Protein AF-A0A967KPY2-F1 (afdb_monomer_lite)

pLDDT: mean 90.65, std 9.48, range [45.44, 96.75]

Foldseek 3Di:
DPDPDDPLLVQLVVQLVVLCVVLQAPDRDVLSSVLSQCVDPVSVVVCVVVVHDSVVVVVVSVVVSNPHDHD

Secondary structure (DSSP, 8-state):
--SSS-HHHHHHHHHHHHHHHHTT-SS--HHHHHHHHHHSHHHHHHHHHTT--HHHHHHHHHHHHHTSPP-

Sequence (71 aa):
VSRSYNLSALIALEQAYELAGQFKNPEVTATHLFASLMSTTQVSLAFARLGIDKQKMNESLGGMLAKLPKV

Structure (mmCIF, N/CA/C/O backbone):
data_AF-A0A967KPY2-F1
#
_entry.id   AF-A0A967KPY2-F1
#
loop_
_atom_site.group_PDB
_atom_site.id
_atom_site.type_symbol
_atom_site.label_atom_id
_atom_site.label_alt_id
_atom_site.label_comp_id
_atom_site.label_asym_id
_atom_site.label_entity_id
_atom_site.label_seq_id
_atom_site.pdbx_PDB_ins_code
_atom_site.Cartn_x
_atom_site.Cartn_y
_atom_site.Cartn_z
_atom_site.occupancy
_atom_site.B_iso_or_equiv
_atom_site.auth_seq_id
_atom_site.auth_comp_id
_atom_site.auth_asym_id
_atom_site.auth_atom_id
_atom_site.pdbx_PDB_model_num
ATOM 1 N N . VAL A 1 1 ? -12.038 13.917 -18.773 1.00 49.91 1 VAL A N 1
ATOM 2 C CA . VAL A 1 1 ? -12.008 12.741 -17.871 1.00 49.91 1 VAL A CA 1
ATOM 3 C C . VAL A 1 1 ? -11.929 13.251 -16.437 1.00 49.91 1 VAL A C 1
ATOM 5 O O . VAL A 1 1 ? -10.824 13.400 -15.953 1.00 49.91 1 VAL A O 1
ATOM 8 N N . SER A 1 2 ? -13.026 13.658 -15.778 1.00 45.44 2 SER A N 1
ATOM 9 C CA . SER A 1 2 ? -12.882 14.239 -14.415 1.00 45.44 2 SER A CA 1
ATOM 10 C C . SER A 1 2 ? -14.187 14.480 -13.631 1.00 45.44 2 SER A C 1
ATOM 12 O O . SER A 1 2 ? -14.359 15.521 -13.006 1.00 45.44 2 SER A O 1
ATOM 14 N N . ARG A 1 3 ? -15.113 13.512 -13.603 1.00 53.88 3 ARG A N 1
ATOM 15 C CA . ARG A 1 3 ? -16.119 13.420 -12.514 1.00 53.88 3 ARG A CA 1
ATOM 16 C C . ARG A 1 3 ? -16.203 12.035 -11.854 1.00 53.88 3 ARG A C 1
ATOM 18 O O . ARG A 1 3 ? -17.064 11.821 -11.012 1.00 53.88 3 ARG A O 1
ATOM 25 N N . SER A 1 4 ? -15.331 11.095 -12.223 1.00 74.62 4 SER A N 1
ATOM 26 C CA . SER A 1 4 ? -15.508 9.671 -11.891 1.00 74.62 4 SER A CA 1
ATOM 27 C C . SER A 1 4 ? -14.898 9.241 -10.554 1.00 74.62 4 SER A C 1
ATOM 29 O O . SER A 1 4 ? -15.306 8.220 -10.014 1.00 74.62 4 SER A O 1
ATOM 31 N N . TYR A 1 5 ? -13.944 10.003 -10.011 1.00 82.50 5 TYR A N 1
ATOM 32 C CA . TYR A 1 5 ? -13.225 9.645 -8.787 1.00 82.50 5 TYR A CA 1
ATOM 33 C C . TYR A 1 5 ? -13.233 10.808 -7.802 1.00 82.50 5 TYR A C 1
ATOM 35 O O . TYR A 1 5 ? -13.065 11.964 -8.192 1.00 82.50 5 TYR A O 1
ATOM 43 N N . ASN A 1 6 ? -13.445 10.496 -6.524 1.00 89.00 6 ASN A N 1
ATOM 44 C CA . ASN A 1 6 ? -13.329 11.480 -5.454 1.00 89.00 6 ASN A CA 1
ATOM 45 C C . ASN A 1 6 ? -11.849 11.785 -5.153 1.00 89.00 6 ASN A C 1
ATOM 47 O O . ASN A 1 6 ? -10.950 11.058 -5.580 1.00 89.00 6 ASN A O 1
ATOM 51 N N . LEU A 1 7 ? -11.598 12.860 -4.402 1.00 89.38 7 LEU A N 1
ATOM 52 C CA . LEU A 1 7 ? -10.240 13.294 -4.064 1.00 89.38 7 LEU A CA 1
ATOM 53 C C . LEU A 1 7 ? -9.433 12.189 -3.362 1.00 89.38 7 LEU A C 1
ATOM 55 O O . LEU A 1 7 ? -8.275 11.971 -3.697 1.00 89.38 7 LEU A O 1
ATOM 59 N N . SER A 1 8 ? -10.049 11.448 -2.439 1.00 88.19 8 SER A N 1
ATOM 60 C CA . SER A 1 8 ? -9.383 10.359 -1.715 1.00 88.19 8 SER A CA 1
ATOM 61 C C . SER A 1 8 ? -8.916 9.232 -2.638 1.00 88.19 8 SER A C 1
ATOM 63 O O . SER A 1 8 ? -7.839 8.682 -2.431 1.00 88.19 8 SER A O 1
ATOM 65 N N . ALA A 1 9 ? -9.691 8.908 -3.675 1.00 90.00 9 ALA A N 1
ATOM 66 C CA . ALA A 1 9 ? -9.317 7.915 -4.674 1.00 90.00 9 ALA A CA 1
ATOM 67 C C . ALA A 1 9 ? -8.157 8.397 -5.556 1.00 90.00 9 ALA A C 1
ATOM 69 O O . ALA A 1 9 ? -7.281 7.603 -5.886 1.00 90.00 9 ALA A O 1
ATOM 70 N N . LEU A 1 10 ? -8.119 9.689 -5.902 1.00 91.81 10 LEU A N 1
ATOM 71 C CA . LEU A 1 10 ? -6.997 10.274 -6.645 1.00 91.81 10 LEU A CA 1
ATOM 72 C C . LEU A 1 10 ? -5.706 10.269 -5.817 1.00 91.81 10 LEU A C 1
ATOM 74 O O . LEU A 1 10 ? -4.666 9.881 -6.336 1.00 91.81 10 LEU A O 1
ATOM 78 N N . ILE A 1 11 ? -5.787 10.604 -4.526 1.00 92.12 11 ILE A N 1
ATOM 79 C CA . ILE A 1 11 ? -4.641 10.539 -3.605 1.00 92.12 11 ILE A CA 1
ATOM 80 C C . ILE A 1 11 ? -4.131 9.098 -3.473 1.00 92.12 11 ILE A C 1
ATOM 82 O O . ILE A 1 11 ? -2.932 8.855 -3.555 1.00 92.12 11 ILE A O 1
ATOM 86 N N . ALA A 1 12 ? -5.029 8.122 -3.311 1.00 92.62 12 ALA A N 1
ATOM 87 C CA . ALA A 1 12 ? -4.631 6.716 -3.239 1.00 92.62 12 ALA A CA 1
ATOM 88 C C . ALA A 1 12 ? -3.972 6.233 -4.544 1.00 92.62 12 ALA A C 1
ATOM 90 O O . ALA A 1 12 ? -3.045 5.427 -4.504 1.00 92.62 12 ALA A O 1
ATOM 91 N N . LEU A 1 13 ? -4.426 6.730 -5.699 1.00 94.38 13 LEU A N 1
ATOM 92 C CA . LEU A 1 13 ? -3.804 6.436 -6.986 1.00 94.38 13 LEU A CA 1
ATOM 93 C C . LEU A 1 13 ? -2.388 7.020 -7.068 1.00 94.38 13 LEU A C 1
ATOM 95 O O . LEU A 1 13 ? -1.468 6.302 -7.441 1.00 94.38 13 LEU A O 1
ATOM 99 N N . GLU A 1 14 ? -2.202 8.284 -6.689 1.00 95.06 14 GLU A N 1
ATOM 100 C CA . GLU A 1 14 ? -0.891 8.947 -6.659 1.00 95.06 14 GLU A CA 1
ATOM 101 C C . GLU A 1 14 ? 0.100 8.201 -5.755 1.00 95.06 14 GLU A C 1
ATOM 103 O O . GLU A 1 14 ? 1.186 7.827 -6.196 1.00 95.06 14 GLU A O 1
ATOM 108 N N . GLN A 1 15 ? -0.324 7.839 -4.543 1.00 95.62 15 GLN A N 1
ATOM 109 C CA . GLN A 1 15 ? 0.474 7.026 -3.620 1.00 95.62 15 GLN A CA 1
ATOM 110 C C . GLN A 1 15 ? 0.859 5.659 -4.205 1.00 95.62 15 GLN A C 1
ATOM 112 O O . GLN A 1 15 ? 1.897 5.103 -3.850 1.00 95.62 15 GLN A O 1
ATOM 117 N N . ALA A 1 16 ? 0.037 5.078 -5.083 1.00 96.38 16 ALA A N 1
ATOM 118 C CA . ALA A 1 16 ? 0.356 3.799 -5.717 1.00 96.38 16 ALA A CA 1
ATOM 119 C C . ALA A 1 16 ? 1.493 3.944 -6.738 1.00 96.38 16 ALA A C 1
ATOM 121 O O . ALA A 1 16 ? 2.348 3.061 -6.831 1.00 96.38 16 ALA A O 1
ATOM 122 N N . TYR A 1 17 ? 1.534 5.066 -7.464 1.00 96.75 17 TYR A N 1
ATOM 123 C CA . TYR A 1 17 ? 2.664 5.411 -8.330 1.00 96.75 17 TYR A CA 1
ATOM 124 C C . TYR A 1 17 ? 3.937 5.657 -7.518 1.00 96.75 17 TYR A C 1
ATOM 126 O O . TYR A 1 17 ? 4.999 5.150 -7.882 1.00 96.75 17 TYR A O 1
ATOM 134 N N . GLU A 1 18 ? 3.835 6.363 -6.390 1.00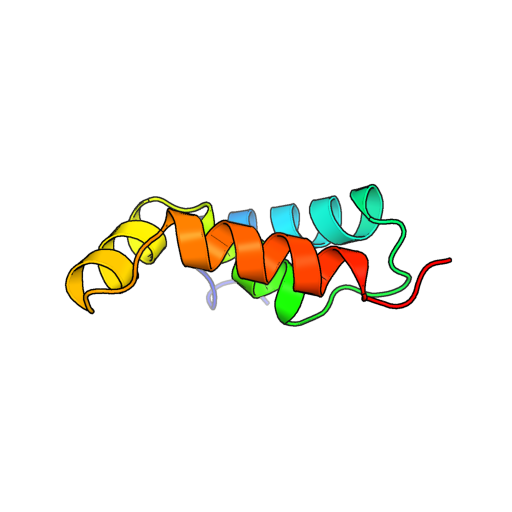 96.00 18 GLU A N 1
ATOM 135 C CA . GLU A 1 18 ? 4.971 6.567 -5.485 1.00 96.00 18 GLU A CA 1
ATOM 136 C C . GLU A 1 18 ? 5.520 5.238 -4.955 1.00 96.00 18 GLU A C 1
ATOM 138 O O . GLU A 1 18 ? 6.731 5.017 -4.993 1.00 96.00 18 GLU A O 1
ATOM 143 N N . LEU A 1 19 ? 4.645 4.322 -4.519 1.00 95.19 19 LEU A N 1
ATOM 144 C CA . LEU A 1 19 ? 5.049 2.988 -4.067 1.00 95.19 19 LEU A CA 1
ATOM 145 C C . LEU A 1 19 ? 5.766 2.207 -5.172 1.00 95.19 19 LEU A C 1
ATOM 147 O O . LEU A 1 19 ? 6.812 1.618 -4.906 1.00 95.19 19 LEU A O 1
ATOM 151 N N . ALA A 1 20 ? 5.260 2.225 -6.408 1.00 96.44 20 ALA A N 1
ATOM 152 C CA . ALA A 1 20 ? 5.941 1.563 -7.521 1.00 96.44 20 ALA A CA 1
ATOM 153 C C . ALA A 1 20 ? 7.352 2.133 -7.748 1.00 96.44 20 ALA A C 1
ATOM 155 O O . ALA A 1 20 ? 8.302 1.370 -7.935 1.00 96.44 20 ALA A O 1
ATOM 156 N N . GLY A 1 21 ? 7.516 3.457 -7.635 1.00 95.50 21 GLY A N 1
ATOM 157 C CA . GLY A 1 21 ? 8.821 4.119 -7.691 1.00 95.50 21 GLY A CA 1
ATOM 158 C C . GLY A 1 21 ? 9.758 3.704 -6.551 1.00 95.50 21 GLY A C 1
ATOM 159 O O . GLY A 1 21 ? 10.903 3.324 -6.799 1.00 95.50 21 GLY A O 1
ATOM 160 N N . GLN A 1 22 ? 9.272 3.700 -5.306 1.00 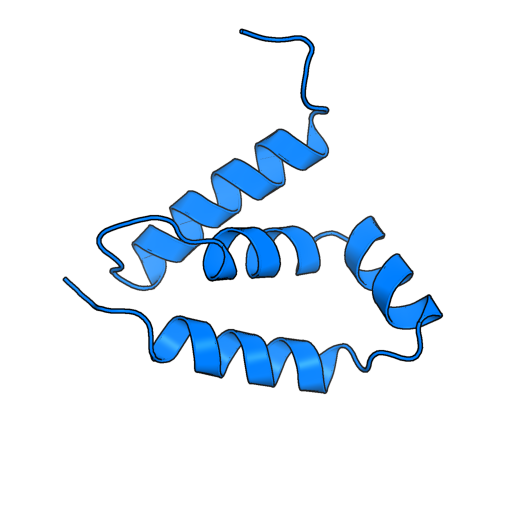94.38 22 GLN A N 1
ATOM 161 C CA . GLN A 1 22 ? 10.047 3.293 -4.124 1.00 94.38 22 GLN A CA 1
ATOM 162 C C . GLN A 1 22 ? 10.530 1.845 -4.220 1.00 94.38 22 GLN A C 1
ATOM 164 O O . GLN A 1 22 ? 11.666 1.527 -3.866 1.00 94.38 22 GLN A O 1
ATOM 169 N N . PHE A 1 23 ? 9.671 0.966 -4.731 1.00 94.44 23 PHE A N 1
ATOM 170 C CA . PHE A 1 23 ? 9.966 -0.448 -4.888 1.00 94.44 23 PHE A CA 1
ATOM 171 C C . PHE A 1 23 ? 10.660 -0.776 -6.214 1.00 94.44 23 PHE A C 1
ATOM 173 O O . PHE A 1 23 ? 10.894 -1.959 -6.459 1.00 94.44 23 PHE A O 1
ATOM 180 N N . LYS A 1 24 ? 11.027 0.221 -7.035 1.00 95.69 24 LYS A N 1
ATOM 181 C CA . LYS A 1 24 ? 11.665 0.039 -8.352 1.00 95.69 24 LYS A CA 1
ATOM 182 C C . LYS A 1 24 ? 10.905 -0.956 -9.228 1.00 95.69 24 LYS A C 1
ATOM 184 O O . LYS A 1 24 ? 11.489 -1.858 -9.823 1.00 95.69 24 LYS A O 1
ATOM 189 N N . ASN A 1 25 ? 9.585 -0.849 -9.246 1.00 95.88 25 ASN A N 1
ATOM 190 C CA . ASN A 1 25 ? 8.749 -1.664 -10.108 1.00 95.88 25 ASN A CA 1
ATOM 191 C C . ASN A 1 25 ? 8.518 -0.926 -11.441 1.00 95.88 25 ASN A C 1
ATOM 193 O O . ASN A 1 25 ? 8.260 0.276 -11.418 1.00 95.88 25 ASN A O 1
ATOM 197 N N . PRO A 1 26 ? 8.607 -1.616 -12.596 1.00 93.75 26 PRO A N 1
ATOM 198 C CA . PRO A 1 26 ? 8.470 -0.983 -13.913 1.00 93.75 26 PRO A CA 1
ATOM 199 C C . PRO A 1 26 ? 7.061 -0.443 -14.167 1.00 93.75 26 PRO A C 1
ATOM 201 O O . PRO A 1 26 ? 6.880 0.479 -14.955 1.00 93.75 26 PRO A O 1
ATOM 204 N N . GLU A 1 27 ? 6.064 -1.028 -13.506 1.00 95.06 27 GLU A N 1
ATOM 205 C CA . GLU A 1 27 ? 4.656 -0.716 -13.695 1.00 95.06 27 GLU A CA 1
ATOM 206 C C . GLU A 1 27 ? 3.938 -0.655 -12.346 1.00 95.06 27 GLU A C 1
ATOM 208 O O . GLU A 1 27 ? 4.244 -1.402 -11.406 1.00 95.06 27 GLU A O 1
ATOM 213 N N . VAL A 1 28 ? 2.927 0.211 -12.268 1.00 96.50 28 VAL A N 1
ATOM 214 C CA . VAL A 1 28 ? 1.952 0.178 -11.177 1.00 96.50 28 VAL A CA 1
ATOM 215 C C . VAL A 1 28 ? 1.054 -1.037 -11.370 1.00 96.50 28 VAL A C 1
ATOM 217 O O . VAL A 1 28 ? 0.592 -1.332 -12.467 1.00 96.50 28 VAL A O 1
ATOM 220 N N . THR A 1 29 ? 0.770 -1.736 -10.277 1.00 96.19 29 THR A N 1
ATOM 221 C CA . THR A 1 29 ? -0.014 -2.976 -10.281 1.00 96.19 29 THR A CA 1
ATOM 222 C C . THR A 1 29 ? -1.138 -2.869 -9.260 1.00 96.19 29 THR A C 1
ATOM 224 O O . THR A 1 29 ? -1.139 -1.977 -8.406 1.00 96.19 29 THR A O 1
ATOM 227 N N . ALA A 1 30 ? -2.084 -3.810 -9.300 1.00 95.75 30 ALA A N 1
ATOM 228 C CA . ALA A 1 30 ? -3.158 -3.885 -8.312 1.00 95.75 30 ALA A CA 1
ATOM 229 C C . ALA A 1 30 ? -2.633 -3.975 -6.865 1.00 95.75 30 ALA A C 1
ATOM 231 O O . ALA A 1 30 ? -3.272 -3.453 -5.957 1.00 95.75 30 ALA A O 1
ATOM 232 N N . THR A 1 31 ? -1.456 -4.572 -6.647 1.00 96.12 31 THR A N 1
ATOM 233 C CA . THR A 1 31 ? -0.820 -4.649 -5.323 1.00 96.12 31 THR A CA 1
ATOM 234 C C . THR A 1 31 ? -0.448 -3.265 -4.790 1.00 96.12 31 THR A C 1
ATOM 236 O O . THR A 1 31 ? -0.708 -2.980 -3.625 1.00 96.12 31 THR A O 1
ATOM 239 N N . HIS A 1 32 ? 0.102 -2.389 -5.638 1.00 96.75 32 HIS A N 1
ATOM 240 C CA . HIS A 1 32 ? 0.408 -1.004 -5.268 1.00 96.75 32 HIS A CA 1
ATOM 241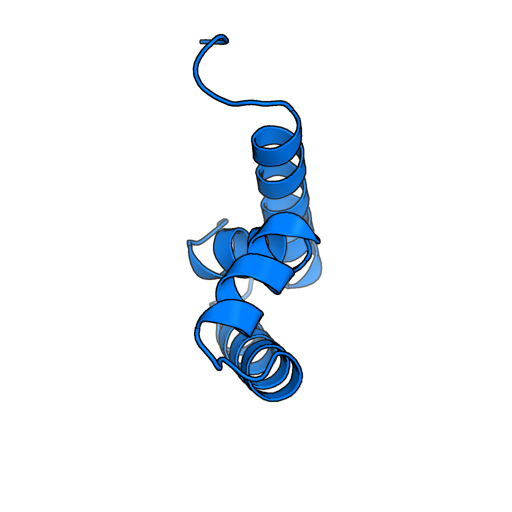 C C . HIS A 1 32 ? -0.867 -0.236 -4.918 1.00 96.75 32 HIS A C 1
ATOM 243 O O . HIS A 1 32 ? -0.954 0.360 -3.850 1.00 96.75 32 HIS A O 1
ATOM 249 N N . LEU A 1 33 ? -1.888 -0.333 -5.776 1.00 95.50 33 LEU A N 1
ATOM 250 C CA . LEU A 1 33 ? -3.188 0.301 -5.545 1.00 95.50 33 LEU A CA 1
ATOM 251 C C . LEU A 1 33 ? -3.816 -0.151 -4.229 1.00 95.50 33 LEU A C 1
ATOM 253 O O . LEU A 1 33 ? -4.298 0.666 -3.449 1.00 95.50 33 LEU A O 1
ATOM 257 N N . PHE A 1 34 ? -3.803 -1.455 -3.970 1.00 94.81 34 PHE A N 1
ATOM 258 C CA . PHE A 1 34 ? -4.383 -2.004 -2.757 1.00 94.81 34 PHE A CA 1
ATOM 259 C C . PHE A 1 34 ? -3.601 -1.583 -1.507 1.00 94.81 34 PHE A C 1
ATOM 261 O O . PHE A 1 34 ? -4.215 -1.208 -0.511 1.00 94.81 34 PHE A O 1
ATOM 268 N N . ALA A 1 35 ? -2.266 -1.560 -1.565 1.00 94.38 35 ALA A N 1
ATOM 269 C CA . ALA A 1 35 ? -1.436 -1.047 -0.477 1.00 94.38 35 ALA A CA 1
ATOM 270 C C . ALA A 1 35 ? -1.731 0.434 -0.173 1.00 94.38 35 ALA A C 1
ATOM 272 O O . ALA A 1 35 ? -1.923 0.798 0.989 1.00 94.38 35 ALA A O 1
ATOM 273 N N . SER A 1 36 ? -1.865 1.274 -1.203 1.00 94.50 36 SER A N 1
ATOM 274 C CA . SER A 1 36 ? -2.230 2.686 -1.044 1.00 94.50 36 SER A CA 1
ATOM 275 C C . SER A 1 36 ? -3.636 2.864 -0.479 1.00 94.50 36 SER A C 1
ATOM 277 O O . SER A 1 36 ? -3.834 3.649 0.445 1.00 94.50 36 SER A O 1
ATOM 279 N N . LEU A 1 37 ? -4.616 2.085 -0.943 1.00 92.69 37 LEU A N 1
ATOM 280 C CA . LEU A 1 37 ? -5.971 2.100 -0.387 1.00 92.69 37 LEU A CA 1
ATOM 281 C C . LEU A 1 37 ? -5.982 1.704 1.093 1.00 92.69 37 LEU A C 1
ATOM 283 O O . LEU A 1 37 ? -6.622 2.384 1.894 1.00 92.69 37 LEU A O 1
ATOM 287 N N . MET A 1 38 ? -5.240 0.662 1.475 1.00 91.19 38 MET A N 1
ATOM 288 C CA . MET A 1 38 ? -5.127 0.199 2.865 1.00 91.19 38 MET A CA 1
ATOM 289 C C . MET A 1 38 ? -4.467 1.217 3.804 1.00 91.19 38 MET A C 1
ATOM 291 O O . MET A 1 38 ? -4.701 1.172 5.015 1.00 91.19 38 MET A O 1
ATOM 295 N N . SER A 1 39 ? -3.689 2.159 3.263 1.00 86.94 39 SER A N 1
ATOM 296 C CA . SER A 1 39 ? -3.130 3.279 4.027 1.00 86.94 39 SER A CA 1
ATOM 297 C C . SER A 1 39 ? -4.205 4.286 4.469 1.00 86.94 39 SER A C 1
ATOM 299 O O . SER A 1 39 ? -4.039 4.980 5.474 1.00 86.94 39 SER A O 1
ATOM 301 N N . THR A 1 40 ? -5.344 4.334 3.767 1.00 88.94 40 THR A N 1
ATOM 302 C CA . THR A 1 40 ? -6.446 5.240 4.097 1.00 88.94 40 THR A CA 1
ATOM 303 C C . THR A 1 40 ? -7.224 4.749 5.319 1.00 88.94 40 THR A C 1
ATOM 305 O O . THR A 1 40 ? -7.524 3.561 5.479 1.00 88.94 40 THR A O 1
ATOM 308 N N . THR A 1 41 ? -7.630 5.681 6.185 1.00 88.75 41 THR A N 1
ATOM 309 C CA . THR A 1 41 ? -8.402 5.359 7.395 1.00 88.75 41 THR A CA 1
ATOM 310 C C . THR A 1 41 ? -9.724 4.666 7.066 1.00 88.75 41 THR A C 1
ATOM 312 O O . THR A 1 41 ? -10.102 3.714 7.745 1.00 88.75 41 THR A O 1
ATOM 315 N N . GLN A 1 42 ? -10.422 5.104 6.014 1.00 90.50 42 GLN A N 1
ATOM 316 C CA . GLN A 1 42 ? -11.740 4.574 5.660 1.00 90.50 42 GLN A CA 1
ATOM 317 C C . GLN A 1 42 ? -11.679 3.099 5.245 1.00 90.50 42 GLN A C 1
ATOM 319 O O . GLN A 1 42 ? -12.467 2.293 5.740 1.00 90.50 42 GLN A O 1
ATOM 324 N N . VAL A 1 43 ? -10.724 2.733 4.386 1.00 91.06 43 VAL A N 1
ATOM 325 C CA . VAL A 1 43 ? -10.537 1.342 3.950 1.00 91.06 43 VAL A CA 1
ATOM 326 C C . VAL A 1 43 ? -10.006 0.494 5.104 1.00 91.06 43 VAL A C 1
ATOM 328 O O . VAL A 1 43 ? -10.539 -0.584 5.357 1.00 91.06 43 VAL A O 1
ATOM 331 N N . SER A 1 44 ? -9.043 1.005 5.882 1.00 89.19 44 SER A N 1
ATOM 332 C CA . SER A 1 44 ? -8.533 0.302 7.066 1.00 89.19 44 SER A CA 1
ATOM 333 C C . SER A 1 44 ? -9.650 -0.030 8.067 1.00 89.19 44 SER A C 1
ATOM 335 O O . SER A 1 44 ? -9.658 -1.129 8.618 1.00 89.19 44 SER A O 1
ATOM 337 N N . LEU A 1 45 ? -10.603 0.882 8.294 1.00 92.25 45 LEU A N 1
ATOM 338 C CA . LEU A 1 45 ? -11.761 0.637 9.159 1.00 92.25 45 LEU A CA 1
ATOM 339 C C . LEU A 1 45 ? -12.752 -0.358 8.545 1.00 92.25 45 LEU A C 1
ATOM 341 O O . LEU A 1 45 ? -13.314 -1.178 9.270 1.00 92.25 45 LEU A O 1
ATOM 345 N N . ALA A 1 46 ? -12.975 -0.305 7.229 1.00 93.50 46 ALA A N 1
ATOM 346 C CA . ALA A 1 46 ? -13.850 -1.251 6.538 1.00 93.50 46 ALA A CA 1
ATOM 347 C C . ALA A 1 46 ? -13.342 -2.694 6.685 1.00 93.50 46 ALA A C 1
ATOM 349 O O . ALA A 1 46 ? -14.115 -3.581 7.027 1.00 93.50 46 ALA A O 1
ATOM 350 N N . PHE A 1 47 ? -12.036 -2.911 6.523 1.00 92.62 47 PHE A N 1
ATOM 351 C CA . PHE A 1 47 ? -11.412 -4.225 6.699 1.00 92.62 47 PHE A CA 1
ATOM 352 C C . PHE A 1 47 ? -11.405 -4.679 8.167 1.00 92.62 47 PHE A C 1
ATOM 354 O O . PHE A 1 47 ? -11.698 -5.841 8.445 1.00 92.62 47 PHE A O 1
ATOM 361 N N . ALA A 1 48 ? -11.184 -3.767 9.119 1.00 92.81 48 ALA A N 1
ATOM 362 C CA . ALA A 1 48 ? -11.283 -4.088 10.545 1.00 92.81 48 ALA A CA 1
ATOM 363 C C . ALA A 1 48 ? -12.691 -4.580 10.937 1.00 92.81 48 ALA A C 1
ATOM 365 O O . ALA A 1 48 ? -12.827 -5.532 11.702 1.00 92.81 48 ALA A O 1
ATOM 366 N N . ARG A 1 49 ? -13.751 -3.989 10.364 1.00 95.88 49 ARG A N 1
ATOM 367 C CA . ARG A 1 49 ? -15.145 -4.437 10.567 1.00 95.88 49 ARG A CA 1
ATOM 368 C C . ARG A 1 49 ? -15.422 -5.831 10.005 1.00 95.88 49 ARG A C 1
ATOM 370 O O . ARG A 1 49 ? -16.342 -6.490 10.473 1.00 95.88 49 ARG A O 1
ATOM 377 N N . LEU A 1 50 ? -14.630 -6.278 9.033 1.00 95.62 50 LEU A N 1
ATOM 378 C CA . LEU A 1 50 ? -14.682 -7.635 8.484 1.00 95.62 50 LEU A CA 1
ATOM 379 C C . LEU A 1 50 ? -13.842 -8.633 9.301 1.00 95.62 50 LEU A C 1
ATOM 381 O O . LEU A 1 50 ? -13.683 -9.777 8.885 1.00 95.62 50 LEU A O 1
ATOM 385 N N . GLY A 1 51 ? -13.285 -8.216 10.444 1.00 94.75 51 GLY A N 1
ATOM 386 C CA . GLY A 1 51 ? -12.431 -9.060 11.281 1.00 94.75 51 GLY A CA 1
ATOM 387 C C . GLY A 1 51 ? -11.040 -9.297 10.692 1.00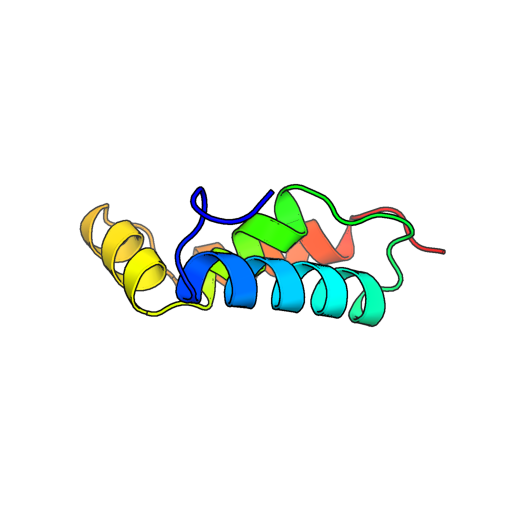 94.75 51 GLY A C 1
ATOM 388 O O . GLY A 1 51 ? -10.348 -10.226 11.105 1.00 94.75 51 GLY A O 1
ATOM 389 N N . ILE A 1 52 ? -10.620 -8.482 9.720 1.00 93.38 52 ILE A N 1
ATOM 390 C CA . ILE A 1 52 ? -9.304 -8.610 9.102 1.00 93.38 52 ILE A CA 1
ATOM 391 C C . ILE A 1 52 ? -8.278 -7.885 9.969 1.00 93.38 52 ILE A C 1
ATOM 393 O O . ILE A 1 52 ? -8.360 -6.674 10.188 1.00 93.38 52 ILE A O 1
ATOM 397 N N . ASP A 1 53 ? -7.288 -8.642 10.436 1.00 91.12 53 ASP A N 1
ATOM 398 C CA . ASP A 1 53 ? -6.175 -8.111 11.210 1.00 91.12 53 ASP A CA 1
ATOM 399 C C . ASP A 1 53 ? -5.278 -7.223 10.335 1.00 91.12 53 ASP A C 1
ATOM 401 O O . ASP A 1 53 ? -4.713 -7.658 9.324 1.00 91.12 53 ASP A O 1
ATOM 405 N N . LYS A 1 54 ? -5.155 -5.954 10.732 1.00 88.69 54 LYS A N 1
ATOM 406 C CA . LYS A 1 54 ? -4.403 -4.946 9.977 1.00 88.69 54 LYS A CA 1
ATOM 407 C C . LYS A 1 54 ? -2.915 -5.279 9.901 1.00 88.69 54 LYS A C 1
ATOM 409 O O . LYS A 1 54 ? -2.296 -5.037 8.867 1.00 88.69 54 LYS A O 1
ATOM 414 N N . GLN A 1 55 ? -2.340 -5.804 10.979 1.00 90.25 55 GLN A N 1
ATO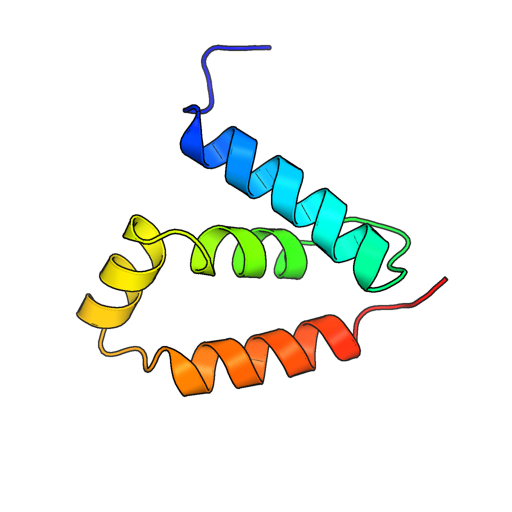M 415 C CA . GLN A 1 55 ? -0.913 -6.091 11.037 1.00 90.25 55 GLN A CA 1
ATOM 416 C C . GLN A 1 55 ? -0.558 -7.234 10.080 1.00 90.25 55 GLN A C 1
ATOM 418 O O . GLN A 1 55 ? 0.295 -7.053 9.214 1.00 90.25 55 GLN A O 1
ATOM 423 N N . LYS A 1 56 ? -1.286 -8.353 10.147 1.00 91.81 56 LYS A N 1
ATOM 424 C CA . LYS A 1 56 ? -1.129 -9.490 9.227 1.00 91.81 56 LYS A CA 1
ATOM 425 C C . LYS A 1 56 ? -1.333 -9.084 7.771 1.00 91.81 56 LYS A C 1
ATOM 427 O O . LYS A 1 56 ? -0.614 -9.553 6.891 1.00 91.81 56 LYS A O 1
ATOM 432 N N . MET A 1 57 ? -2.297 -8.200 7.503 1.00 91.38 57 MET A N 1
ATOM 433 C CA . MET A 1 57 ? -2.518 -7.675 6.156 1.00 91.38 57 MET A CA 1
ATOM 434 C C . MET A 1 57 ? -1.316 -6.859 5.666 1.00 91.38 57 MET A C 1
ATOM 436 O O . MET A 1 57 ? -0.851 -7.073 4.550 1.00 91.38 57 MET A O 1
ATOM 440 N N . ASN A 1 58 ? -0.774 -5.968 6.498 1.00 91.00 58 ASN A N 1
ATOM 441 C CA . ASN A 1 58 ? 0.397 -5.163 6.146 1.00 91.00 58 ASN A CA 1
ATOM 442 C C . ASN A 1 58 ? 1.650 -6.021 5.919 1.00 91.00 58 ASN A C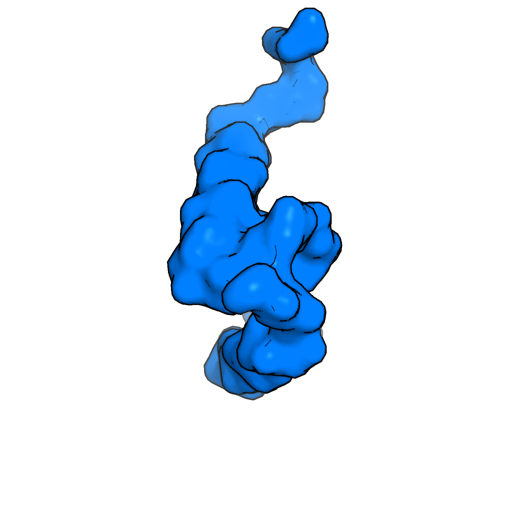 1
ATOM 444 O O . ASN A 1 58 ? 2.391 -5.774 4.970 1.00 91.00 58 ASN A O 1
ATOM 448 N N . GLU A 1 59 ? 1.869 -7.044 6.747 1.00 93.00 59 GLU A N 1
ATOM 449 C CA . GLU A 1 59 ? 2.964 -8.007 6.576 1.00 93.00 59 GLU A CA 1
ATOM 450 C C . GLU A 1 59 ? 2.837 -8.758 5.242 1.00 93.00 59 GLU A C 1
ATOM 452 O O . GLU A 1 59 ? 3.796 -8.833 4.468 1.00 93.00 59 GLU A O 1
ATOM 457 N N . SER A 1 60 ? 1.631 -9.246 4.930 1.00 93.38 60 SER A N 1
ATOM 458 C CA . SER A 1 60 ? 1.333 -9.905 3.656 1.00 93.38 60 SER A CA 1
ATOM 459 C C . SER A 1 60 ? 1.586 -8.976 2.465 1.00 93.38 60 SER A C 1
ATOM 461 O O . SER A 1 60 ? 2.274 -9.351 1.513 1.00 93.38 60 SER A O 1
ATOM 463 N N . LEU A 1 61 ? 1.108 -7.729 2.540 1.00 93.25 61 LEU A N 1
ATOM 464 C CA . LEU A 1 61 ? 1.289 -6.739 1.480 1.00 93.25 61 LEU A CA 1
ATOM 465 C C . LEU A 1 61 ? 2.747 -6.357 1.265 1.00 93.25 61 LEU A C 1
ATOM 467 O O . LEU A 1 61 ? 3.184 -6.289 0.117 1.00 93.25 61 LEU A O 1
ATOM 471 N N . GLY A 1 62 ? 3.519 -6.179 2.338 1.00 92.38 62 GLY A N 1
ATOM 472 C CA . GLY A 1 62 ? 4.960 -5.959 2.240 1.00 92.38 62 GLY A CA 1
ATOM 473 C C . GLY A 1 62 ? 5.657 -7.110 1.512 1.00 92.38 62 GLY A C 1
ATOM 474 O O . GLY A 1 62 ? 6.447 -6.884 0.595 1.00 92.38 62 GLY A O 1
ATOM 475 N N . GLY A 1 63 ? 5.291 -8.352 1.843 1.00 93.94 63 GLY A N 1
ATOM 476 C CA . GLY A 1 63 ? 5.788 -9.542 1.153 1.00 93.94 63 GLY A CA 1
ATOM 477 C C . GLY A 1 63 ? 5.395 -9.600 -0.327 1.00 93.94 63 GLY A C 1
ATOM 478 O O . GLY A 1 63 ? 6.207 -10.002 -1.160 1.00 93.94 63 GLY A O 1
ATOM 479 N N . MET A 1 64 ? 4.176 -9.185 -0.680 1.00 94.62 64 MET A N 1
ATOM 480 C CA . MET A 1 64 ? 3.722 -9.124 -2.074 1.00 94.62 64 MET A CA 1
ATOM 481 C C . MET A 1 64 ? 4.470 -8.051 -2.873 1.00 94.62 64 MET A C 1
ATOM 483 O O . MET A 1 64 ? 4.942 -8.344 -3.968 1.00 94.62 64 MET A O 1
ATOM 487 N N . LEU A 1 65 ? 4.633 -6.843 -2.322 1.00 93.94 65 LEU A N 1
ATOM 488 C CA . LEU A 1 65 ? 5.365 -5.733 -2.954 1.00 93.94 65 LEU A CA 1
ATOM 489 C C . LEU A 1 65 ? 6.849 -6.065 -3.173 1.00 93.94 65 LEU A C 1
ATOM 491 O O . LEU A 1 65 ? 7.431 -5.746 -4.214 1.00 93.94 65 LEU A O 1
ATOM 495 N N . ALA A 1 66 ? 7.466 -6.759 -2.215 1.00 92.88 66 ALA A N 1
ATOM 496 C CA . ALA A 1 66 ? 8.850 -7.208 -2.328 1.00 92.88 66 ALA A CA 1
ATOM 497 C C . ALA A 1 66 ? 9.054 -8.217 -3.474 1.00 92.88 66 ALA A C 1
ATOM 499 O O . ALA A 1 66 ? 10.108 -8.215 -4.105 1.00 92.88 66 ALA A O 1
ATOM 500 N N . LYS A 1 67 ? 8.043 -9.045 -3.768 1.00 94.88 67 LYS A N 1
ATOM 501 C CA . LYS A 1 67 ? 8.088 -10.084 -4.812 1.00 94.88 67 LYS A CA 1
ATOM 502 C C . LYS A 1 67 ? 7.775 -9.578 -6.222 1.00 94.88 67 LYS A C 1
ATOM 504 O O . LYS A 1 67 ? 7.922 -10.341 -7.173 1.00 94.88 67 LYS A O 1
ATOM 509 N N . LEU A 1 68 ? 7.314 -8.335 -6.375 1.00 93.75 68 LEU A N 1
ATOM 510 C CA . LEU A 1 68 ? 7.015 -7.778 -7.695 1.00 93.75 68 LEU A CA 1
ATOM 511 C C . LEU A 1 68 ? 8.296 -7.614 -8.540 1.00 93.75 68 LEU A C 1
ATOM 513 O O . LEU A 1 68 ? 9.331 -7.255 -7.972 1.00 93.75 68 LEU A O 1
ATOM 517 N N . PRO A 1 69 ? 8.231 -7.795 -9.876 1.00 89.75 69 PRO A N 1
ATOM 518 C CA . PRO A 1 69 ? 9.382 -7.647 -10.772 1.00 89.75 69 PRO A CA 1
ATOM 519 C C . PRO A 1 69 ? 10.071 -6.290 -10.622 1.00 89.75 69 PRO A C 1
ATOM 521 O O . PRO A 1 69 ? 9.396 -5.261 -10.602 1.00 89.75 69 PRO A O 1
ATOM 524 N N . LYS A 1 70 ? 11.400 -6.284 -10.518 1.00 88.69 70 LYS A N 1
ATOM 525 C CA . LYS A 1 70 ? 12.207 -5.071 -10.322 1.00 88.69 70 LYS A CA 1
ATOM 526 C C . LYS A 1 70 ? 12.861 -4.635 -11.632 1.00 88.69 70 LYS A C 1
ATOM 528 O O . LYS A 1 70 ? 13.175 -5.495 -12.455 1.00 88.69 70 LYS A O 1
ATOM 533 N N . VAL A 1 71 ? 13.049 -3.324 -11.794 1.00 77.12 71 VAL A N 1
ATOM 534 C CA . VAL A 1 71 ? 13.939 -2.741 -12.816 1.00 77.12 71 VAL A CA 1
ATOM 535 C C . VAL A 1 71 ? 15.381 -2.685 -12.339 1.00 77.12 71 VAL A C 1
ATOM 537 O O . VAL A 1 71 ? 15.599 -2.483 -11.119 1.00 77.12 71 VAL A O 1
#

Radius of gyration: 12.93 Å; chains: 1; bounding box: 30×24×29 Å